Protein AF-A0A6P0PES8-F1 (afdb_monomer_lite)

Foldseek 3Di:
DDDPVVVVPVVPPDPDPPPVVPLAEAEEEEEPPDPPVVVVVVPDDPSYHYDYFAQQDDQLVVLLVVLLVAAQHAYYHYHADADVQWTDGRPDIDGPVCVVVSVVSVVSNVRRHHPND

Secondary structure (DSSP, 8-state):
-----GGGTGGG-S---------PEEEEEEETTSTTHHHHHHTS-TTEEEEEEPTTSBHHHHHHHHHTT-SSEEEEEEE--EETTEEEEBTEEEETTTGGGGHHHHHHHHHTB-TT-

Structure (mmCIF, N/CA/C/O backbone):
data_AF-A0A6P0PES8-F1
#
_entry.id   AF-A0A6P0PES8-F1
#
loop_
_atom_site.group_PDB
_atom_site.id
_atom_site.type_symbol
_atom_site.label_atom_id
_atom_site.label_alt_id
_atom_site.label_comp_id
_atom_site.label_asym_id
_atom_site.label_entity_id
_atom_site.label_seq_id
_atom_site.pdbx_PDB_ins_code
_atom_site.Cartn_x
_atom_site.Cartn_y
_atom_site.Cartn_z
_atom_site.occupancy
_atom_site.B_iso_or_equiv
_atom_site.auth_seq_id
_atom_site.auth_comp_id
_atom_site.auth_asym_id
_atom_site.auth_atom_id
_atom_site.pdbx_PDB_model_num
ATOM 1 N N . MET A 1 1 ? -49.327 -5.145 39.847 1.00 41.97 1 MET A N 1
ATOM 2 C CA . MET A 1 1 ? -48.168 -5.945 40.283 1.00 41.97 1 MET A CA 1
ATOM 3 C C . MET A 1 1 ? -47.120 -5.751 39.204 1.00 41.97 1 MET A C 1
ATOM 5 O O . MET A 1 1 ? -47.315 -6.223 38.096 1.00 41.97 1 MET A O 1
ATOM 9 N N . ALA A 1 2 ? -46.174 -4.852 39.463 1.00 41.19 2 ALA A N 1
ATOM 10 C CA . ALA A 1 2 ? -45.127 -4.469 38.525 1.00 41.19 2 ALA A CA 1
ATOM 11 C C . ALA A 1 2 ? -43.889 -5.350 38.736 1.00 41.19 2 ALA A C 1
ATOM 13 O O . ALA A 1 2 ? -43.705 -5.879 39.831 1.00 41.19 2 ALA A O 1
ATOM 14 N N . MET A 1 3 ? -43.049 -5.386 37.700 1.00 37.94 3 MET A N 1
ATOM 15 C CA . MET A 1 3 ? -41.703 -5.963 37.619 1.00 37.94 3 MET A CA 1
ATOM 16 C C . MET A 1 3 ? -41.584 -7.471 37.366 1.00 37.94 3 MET A C 1
ATOM 18 O O . MET A 1 3 ? -41.146 -8.213 38.231 1.00 37.94 3 MET A O 1
ATOM 22 N N . ASP A 1 4 ? -41.740 -7.846 36.093 1.00 54.31 4 ASP A N 1
ATOM 23 C CA . ASP A 1 4 ? -40.831 -8.806 35.444 1.00 54.31 4 ASP A CA 1
ATOM 24 C C . ASP A 1 4 ? -39.755 -8.031 34.662 1.00 54.31 4 ASP A C 1
ATOM 26 O O . ASP A 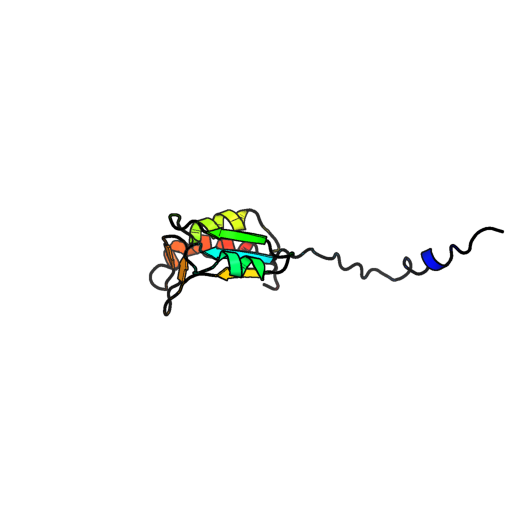1 4 ? -39.628 -8.123 33.446 1.00 54.31 4 ASP A O 1
ATOM 30 N N . ASN A 1 5 ? -38.980 -7.211 35.381 1.00 45.41 5 ASN A N 1
ATOM 31 C CA . ASN A 1 5 ? -37.800 -6.515 34.843 1.00 45.41 5 ASN A CA 1
ATOM 32 C C . ASN A 1 5 ? -36.498 -7.274 35.176 1.00 45.41 5 ASN A C 1
ATOM 34 O O . ASN A 1 5 ? -35.417 -6.692 35.234 1.00 45.41 5 ASN A O 1
ATOM 38 N N . LEU A 1 6 ? -36.616 -8.579 35.449 1.00 42.91 6 LEU A N 1
ATOM 39 C CA . LEU A 1 6 ? -35.545 -9.410 36.003 1.00 42.91 6 LEU A CA 1
ATOM 40 C C . LEU A 1 6 ? -34.542 -9.897 34.940 1.00 42.91 6 LEU A C 1
ATOM 42 O O . LEU A 1 6 ? -33.405 -10.197 35.277 1.00 42.91 6 LEU A O 1
ATOM 46 N N . LEU A 1 7 ? -34.910 -9.876 33.654 1.00 44.78 7 LEU A N 1
ATOM 47 C CA . LEU A 1 7 ? -33.997 -10.199 32.545 1.00 44.78 7 LEU A CA 1
ATOM 48 C C . LEU A 1 7 ? -32.949 -9.104 32.270 1.00 44.78 7 LEU A C 1
ATOM 50 O O . LEU A 1 7 ? -31.939 -9.375 31.630 1.00 44.78 7 LEU A O 1
ATOM 54 N N . LEU A 1 8 ? -33.155 -7.874 32.757 1.00 46.47 8 LEU A N 1
ATOM 55 C CA . LEU A 1 8 ? -32.246 -6.749 32.492 1.00 46.47 8 LEU A CA 1
ATOM 56 C C . LEU A 1 8 ? -31.079 -6.634 33.488 1.00 46.47 8 LEU A C 1
ATOM 58 O O . LEU A 1 8 ? -30.158 -5.861 33.241 1.00 46.47 8 LEU A O 1
ATOM 62 N N . ILE A 1 9 ? -31.087 -7.385 34.595 1.00 43.53 9 ILE A N 1
ATOM 63 C CA . ILE A 1 9 ? -30.123 -7.195 35.697 1.00 43.53 9 ILE A CA 1
ATOM 64 C C . ILE A 1 9 ? -28.995 -8.247 35.677 1.00 43.53 9 ILE A C 1
ATOM 66 O O . ILE A 1 9 ? -27.906 -7.984 36.183 1.00 43.53 9 ILE A O 1
ATOM 70 N N . GLU A 1 10 ? -29.173 -9.399 35.020 1.00 47.16 10 GLU A N 1
ATOM 71 C CA . GLU A 1 10 ? -28.127 -10.440 34.968 1.00 47.16 10 GLU A CA 1
ATOM 72 C C . GLU A 1 10 ? -26.927 -10.090 34.064 1.00 47.16 10 GLU A C 1
ATOM 74 O O . GLU A 1 10 ? -25.851 -10.657 34.235 1.00 47.16 10 GLU A O 1
ATOM 79 N N . LEU A 1 11 ? -27.046 -9.108 33.161 1.00 50.09 11 LEU A N 1
ATOM 80 C CA . LEU A 1 11 ? -25.965 -8.744 32.228 1.00 50.09 11 LEU A CA 1
ATOM 81 C C . LEU A 1 11 ? -24.970 -7.693 32.756 1.00 50.09 11 LEU A C 1
ATOM 83 O O . LEU A 1 11 ? -24.012 -7.371 32.057 1.00 50.09 11 LEU A O 1
ATOM 87 N N . ILE A 1 12 ? -25.147 -7.165 33.974 1.00 50.69 12 ILE A N 1
ATOM 88 C CA . ILE A 1 12 ? -24.259 -6.127 34.543 1.00 50.69 12 ILE A CA 1
ATOM 89 C C . ILE A 1 12 ? -23.303 -6.626 35.639 1.00 50.69 12 ILE A C 1
ATOM 91 O O . ILE A 1 12 ? -22.452 -5.859 36.080 1.00 50.69 12 ILE A O 1
ATOM 95 N N . ASN A 1 13 ? -23.369 -7.904 36.039 1.00 47.12 13 ASN A N 1
ATOM 96 C CA . ASN A 1 13 ? -22.594 -8.433 37.175 1.00 47.12 13 ASN A CA 1
ATOM 97 C C . ASN A 1 13 ? -21.487 -9.447 36.827 1.00 47.12 13 ASN A C 1
ATOM 99 O O . ASN A 1 13 ? -20.993 -10.149 37.710 1.00 47.12 13 ASN A O 1
ATOM 103 N N . THR A 1 14 ? -21.024 -9.496 35.577 1.00 42.88 14 THR A N 1
ATOM 104 C CA . THR A 1 14 ? -19.770 -10.191 35.239 1.00 42.88 14 THR A CA 1
ATOM 105 C C . THR A 1 14 ? -18.606 -9.198 35.180 1.00 42.88 14 THR A C 1
ATOM 107 O O . THR A 1 14 ? -18.745 -8.169 34.513 1.00 42.88 14 THR A O 1
ATOM 110 N N . PRO A 1 15 ? -17.452 -9.473 35.825 1.00 43.47 15 PRO A N 1
ATOM 111 C CA . PRO A 1 15 ? -16.284 -8.603 35.727 1.00 43.47 15 PRO A CA 1
ATOM 112 C C . PRO A 1 15 ? -15.877 -8.460 34.257 1.00 43.47 15 PRO A C 1
ATOM 114 O O . PRO A 1 15 ? -15.871 -9.436 33.508 1.00 43.47 15 PRO A O 1
ATOM 117 N N . LEU A 1 16 ? -15.592 -7.218 33.859 1.00 48.78 16 LEU A N 1
ATOM 118 C CA . LEU A 1 16 ? -15.382 -6.773 32.485 1.00 48.78 16 LEU A CA 1
ATOM 119 C C . LEU A 1 16 ? -14.614 -7.787 31.616 1.00 48.78 16 LEU A C 1
ATOM 121 O O . LEU A 1 16 ? -13.394 -7.902 31.690 1.00 48.78 16 LEU A O 1
ATOM 125 N N . LYS A 1 17 ? -15.328 -8.403 30.675 1.00 39.66 17 LYS A N 1
ATOM 126 C CA . LYS A 1 17 ? -14.838 -8.549 29.299 1.00 39.66 17 LYS A CA 1
ATOM 127 C C . LYS A 1 17 ? -15.745 -7.777 28.349 1.00 39.66 17 LYS A C 1
ATOM 129 O O . LYS A 1 17 ? -16.126 -8.257 27.293 1.00 39.66 17 LYS A O 1
ATOM 134 N N . SER A 1 18 ? -16.012 -6.519 28.696 1.00 42.91 18 SER A N 1
ATOM 135 C CA . SER A 1 18 ? -15.907 -5.511 27.650 1.00 42.91 18 SER A CA 1
ATOM 136 C C . SER A 1 18 ? -14.409 -5.362 27.402 1.00 42.91 18 SER A C 1
ATOM 138 O O . SER A 1 18 ? -13.758 -4.462 27.927 1.00 42.91 18 SER A O 1
ATOM 140 N N . SER A 1 19 ? -13.822 -6.321 26.675 1.00 45.75 19 SER A N 1
ATOM 141 C CA . SER A 1 19 ? -12.718 -5.934 25.813 1.00 45.75 19 SER A CA 1
ATOM 142 C C . SER A 1 19 ? -13.332 -4.805 25.015 1.00 45.75 19 SER A C 1
ATOM 144 O O . SER A 1 19 ? -14.307 -5.055 24.307 1.00 45.75 19 SER A O 1
ATOM 146 N N . THR A 1 20 ? -12.877 -3.569 25.223 1.00 47.28 20 THR A N 1
ATOM 147 C CA . THR A 1 20 ? -13.097 -2.495 24.263 1.00 47.28 20 THR A CA 1
ATOM 148 C C . THR A 1 20 ? -13.051 -3.170 22.905 1.00 47.28 20 THR A C 1
ATOM 150 O O . THR A 1 20 ? -12.019 -3.769 22.590 1.00 47.28 20 THR A O 1
ATOM 153 N N . ILE A 1 21 ? -14.164 -3.221 22.166 1.00 57.50 21 ILE A N 1
ATOM 154 C CA . ILE A 1 21 ? -14.081 -3.624 20.769 1.00 57.50 21 ILE A CA 1
ATOM 155 C C . ILE A 1 21 ? -13.284 -2.475 20.172 1.00 57.50 21 ILE A C 1
ATOM 157 O O . ILE A 1 21 ? -13.836 -1.430 19.838 1.00 57.50 21 ILE A O 1
ATOM 161 N N . MET A 1 22 ? -11.955 -2.593 20.228 1.00 56.28 22 MET A N 1
ATOM 162 C CA . MET A 1 22 ? -11.055 -1.722 19.516 1.00 56.28 22 MET A CA 1
ATOM 163 C C . MET A 1 22 ? -11.501 -1.935 18.090 1.00 56.28 22 MET A C 1
ATOM 165 O O . MET A 1 22 ? -11.379 -3.039 17.564 1.00 56.28 22 MET A O 1
ATOM 169 N N . ASN A 1 23 ? -12.163 -0.927 17.535 1.00 64.06 23 ASN A N 1
ATOM 170 C CA . ASN A 1 23 ? -12.574 -0.956 16.151 1.00 64.06 23 ASN A CA 1
ATOM 171 C C . ASN A 1 23 ? -11.288 -0.794 15.343 1.00 64.06 23 ASN A C 1
ATOM 173 O O . ASN A 1 23 ? -10.884 0.313 14.982 1.00 64.06 23 ASN A O 1
ATOM 177 N N . LEU A 1 24 ? -10.579 -1.911 15.233 1.00 68.81 24 LEU A N 1
ATOM 178 C CA . LEU A 1 24 ? -9.295 -2.037 14.597 1.00 68.81 24 LEU A CA 1
ATOM 179 C C . LEU A 1 24 ? -9.470 -1.632 13.141 1.00 68.81 24 LEU A C 1
ATOM 181 O O . LEU A 1 24 ? -10.399 -2.047 12.451 1.00 68.81 24 LEU A O 1
ATOM 185 N N . THR A 1 25 ? -8.630 -0.700 12.714 1.00 88.75 25 THR A N 1
ATOM 186 C CA . THR A 1 25 ? -8.773 -0.097 11.398 1.00 88.75 25 THR A CA 1
ATOM 187 C C . THR A 1 25 ? -8.010 -0.952 10.394 1.00 88.75 25 THR A C 1
ATOM 189 O O . THR A 1 25 ? -6.789 -1.049 10.493 1.00 88.75 25 THR A O 1
ATOM 192 N N . LYS A 1 26 ? -8.720 -1.548 9.430 1.00 93.62 26 LYS A N 1
ATOM 193 C CA . LYS A 1 26 ? -8.136 -2.222 8.261 1.00 93.62 26 LYS A CA 1
ATOM 194 C C . LYS A 1 26 ? -8.053 -1.237 7.106 1.00 93.62 26 LYS A C 1
ATOM 196 O O . LYS A 1 26 ? -9.058 -0.616 6.746 1.00 93.62 26 LYS A O 1
ATOM 201 N N . LEU A 1 27 ? -6.870 -1.073 6.526 1.00 95.88 27 LEU A N 1
ATOM 202 C CA . LEU A 1 27 ? -6.639 -0.148 5.419 1.00 95.88 27 LEU A CA 1
ATOM 203 C C . LEU A 1 27 ? -6.265 -0.921 4.159 1.00 95.88 27 LEU A C 1
ATOM 205 O O . LEU A 1 27 ? -5.343 -1.732 4.173 1.00 95.88 27 LEU A O 1
ATOM 209 N N . LEU A 1 28 ? -6.941 -0.631 3.052 1.00 97.00 28 LEU A N 1
ATOM 210 C CA . LEU A 1 28 ? -6.602 -1.156 1.734 1.00 97.00 28 LEU A CA 1
ATOM 211 C C . LEU A 1 28 ? -6.187 -0.012 0.814 1.00 97.00 28 LEU A C 1
ATOM 213 O O . LEU A 1 28 ? -6.970 0.894 0.549 1.00 97.00 28 LEU A O 1
ATOM 217 N N . PHE A 1 29 ? -4.985 -0.096 0.261 1.00 97.88 29 PHE A N 1
ATOM 218 C CA . PHE A 1 29 ? -4.531 0.736 -0.844 1.00 97.88 29 PHE A CA 1
ATOM 219 C C . PHE A 1 29 ? -4.606 -0.067 -2.136 1.00 97.88 29 PHE A C 1
ATOM 221 O O . PHE A 1 29 ? -4.015 -1.140 -2.241 1.00 97.88 29 PHE A O 1
ATOM 228 N N . ILE A 1 30 ? -5.312 0.449 -3.136 1.00 98.12 30 ILE A N 1
ATOM 229 C CA . ILE A 1 30 ? -5.423 -0.194 -4.443 1.00 98.12 30 ILE A CA 1
ATOM 230 C C . ILE A 1 30 ? -4.951 0.748 -5.544 1.00 98.12 30 ILE A C 1
ATOM 232 O O . ILE A 1 30 ? -5.407 1.889 -5.655 1.00 98.12 30 ILE A O 1
ATOM 236 N N . ASP A 1 31 ? -4.006 0.279 -6.352 1.00 98.06 31 ASP A N 1
ATOM 237 C CA . ASP A 1 31 ? -3.548 1.006 -7.527 1.00 98.06 31 ASP A CA 1
ATOM 238 C C . ASP A 1 31 ? -4.642 1.001 -8.599 1.00 98.06 31 ASP A C 1
ATOM 240 O O . ASP A 1 31 ? -5.118 -0.051 -9.022 1.00 98.06 31 ASP A O 1
ATOM 244 N N . SER A 1 32 ? -5.035 2.190 -9.059 1.00 97.12 32 SER A N 1
ATOM 245 C CA . SER A 1 32 ? -6.043 2.350 -10.115 1.00 97.12 32 SER A CA 1
ATOM 246 C C . SER A 1 32 ? -5.630 1.762 -11.469 1.00 97.12 32 SER A C 1
ATOM 248 O O . SER A 1 32 ? -6.484 1.609 -12.343 1.00 97.12 32 SER A O 1
ATOM 250 N N . LYS A 1 33 ? -4.349 1.417 -11.654 1.00 96.31 33 LYS A N 1
ATOM 251 C CA . LYS A 1 33 ? -3.852 0.692 -12.832 1.00 96.31 33 LYS A CA 1
ATOM 252 C C . LYS A 1 33 ? -4.151 -0.806 -12.794 1.00 96.31 33 LYS A C 1
ATOM 254 O O . LYS A 1 33 ? -3.984 -1.450 -13.823 1.00 96.31 33 LYS A O 1
ATOM 259 N N . VAL A 1 34 ? -4.589 -1.352 -11.656 1.00 96.81 34 VAL A N 1
ATOM 260 C CA . VAL A 1 34 ? -5.021 -2.751 -11.556 1.00 96.81 34 VAL A CA 1
ATOM 261 C C . VAL A 1 34 ? -6.302 -2.949 -12.354 1.00 96.81 34 VAL A C 1
ATOM 263 O O . VAL A 1 34 ? -7.285 -2.218 -12.198 1.00 96.81 34 VAL A O 1
ATOM 266 N N . GLU A 1 35 ? -6.298 -3.963 -13.212 1.00 96.31 35 GLU A N 1
ATOM 267 C CA . GLU A 1 35 ? -7.463 -4.314 -14.012 1.00 96.31 35 GLU A CA 1
ATOM 268 C C . GLU A 1 35 ? -8.671 -4.619 -13.115 1.00 96.31 35 GLU A C 1
ATOM 270 O O . GLU A 1 35 ? -8.568 -5.334 -12.120 1.00 96.31 35 GLU A O 1
ATOM 275 N N . ASN A 1 36 ? -9.829 -4.053 -13.462 1.00 94.81 36 ASN A N 1
ATOM 276 C CA . ASN A 1 36 ? -11.084 -4.240 -12.732 1.00 94.81 36 ASN A CA 1
ATOM 277 C C . ASN A 1 36 ? -11.003 -3.929 -11.224 1.00 94.81 36 ASN A C 1
ATOM 279 O O . ASN A 1 36 ? -11.792 -4.461 -10.445 1.00 94.81 36 ASN A O 1
ATOM 283 N N . TYR A 1 37 ? -10.121 -3.013 -10.798 1.00 95.56 37 TYR A N 1
ATOM 284 C CA . TYR A 1 37 ? -9.950 -2.665 -9.381 1.00 95.56 37 TYR A CA 1
ATOM 285 C C . TYR A 1 37 ? -11.262 -2.287 -8.670 1.00 95.56 37 TYR A C 1
ATOM 287 O O . TYR A 1 37 ? -11.423 -2.549 -7.485 1.00 95.56 37 TYR A O 1
ATOM 295 N N . ARG A 1 38 ? -12.240 -1.715 -9.386 1.00 94.88 38 ARG A N 1
ATOM 296 C CA . ARG A 1 38 ? -13.567 -1.390 -8.832 1.00 94.88 38 ARG A CA 1
ATOM 297 C C . ARG A 1 38 ? -14.376 -2.623 -8.436 1.00 94.88 38 ARG A C 1
ATOM 299 O O . ARG A 1 38 ? -15.081 -2.562 -7.440 1.00 94.88 38 ARG A O 1
ATOM 306 N N . HIS A 1 39 ? -14.269 -3.708 -9.201 1.00 95.06 39 HIS A N 1
ATOM 307 C CA . HIS A 1 39 ? -14.870 -4.989 -8.838 1.00 95.06 39 HIS A CA 1
ATOM 308 C C . HIS A 1 39 ? -14.123 -5.606 -7.656 1.00 95.06 39 HIS A C 1
ATOM 310 O O . HIS A 1 39 ? -14.739 -6.154 -6.762 1.00 95.06 39 HIS A O 1
ATOM 316 N N . LEU A 1 40 ? -12.794 -5.483 -7.593 1.00 92.88 40 LEU A N 1
ATOM 317 C CA . LEU A 1 40 ? -12.062 -5.950 -6.411 1.00 92.88 40 LEU A CA 1
ATOM 318 C C . LEU A 1 40 ? -12.550 -5.243 -5.142 1.00 92.88 40 LEU A C 1
ATOM 320 O O . LEU A 1 40 ? -12.753 -5.906 -4.139 1.00 92.88 40 LEU A O 1
ATOM 324 N N . ILE A 1 41 ? -12.810 -3.931 -5.212 1.00 93.38 41 ILE A N 1
ATOM 325 C CA . ILE A 1 41 ? -13.366 -3.148 -4.097 1.00 93.38 41 ILE A CA 1
ATOM 326 C C . ILE A 1 41 ? -14.767 -3.629 -3.684 1.00 93.38 41 ILE A C 1
ATOM 328 O O . ILE A 1 41 ? -15.076 -3.565 -2.499 1.00 93.38 41 ILE A O 1
ATOM 332 N N . SER A 1 42 ? -15.618 -4.095 -4.611 1.00 92.12 42 SER A N 1
ATOM 333 C CA . SER A 1 42 ? -16.972 -4.554 -4.250 1.00 92.12 42 SER A CA 1
ATOM 334 C C . SER A 1 42 ? -16.979 -5.835 -3.422 1.00 92.12 42 SER A C 1
ATOM 336 O O . SER A 1 42 ? -17.954 -6.079 -2.719 1.00 92.12 42 SER A O 1
ATOM 338 N N . GLU A 1 43 ? -15.897 -6.612 -3.478 1.00 91.50 43 GLU A N 1
ATOM 339 C CA . GLU A 1 43 ? -15.731 -7.856 -2.721 1.00 91.50 43 GLU A CA 1
ATOM 340 C C . GLU A 1 43 ? -15.032 -7.649 -1.364 1.00 91.50 43 GLU A C 1
ATOM 342 O O . GLU A 1 43 ? -14.771 -8.618 -0.656 1.00 91.50 43 GLU A O 1
ATOM 347 N N . ILE A 1 44 ? -14.682 -6.407 -1.006 1.00 91.31 44 ILE A N 1
ATOM 348 C CA . ILE A 1 44 ? -14.001 -6.088 0.255 1.00 91.31 44 ILE A CA 1
ATOM 349 C C . ILE A 1 44 ? -15.016 -5.907 1.386 1.00 91.31 44 ILE A C 1
ATOM 351 O O . ILE A 1 44 ? -16.065 -5.284 1.209 1.00 91.31 44 ILE A O 1
ATOM 355 N N . ASP A 1 45 ? -14.662 -6.407 2.571 1.00 87.81 45 ASP A N 1
ATOM 356 C CA . ASP A 1 45 ? -15.448 -6.260 3.792 1.00 87.81 45 ASP A CA 1
ATOM 357 C C . ASP A 1 45 ? -15.758 -4.787 4.113 1.00 87.81 45 ASP A C 1
ATOM 359 O O . ASP A 1 45 ? -14.918 -3.892 3.978 1.00 87.81 45 ASP A O 1
ATOM 363 N N . LEU A 1 46 ? -16.973 -4.534 4.611 1.00 84.44 46 LEU A N 1
ATOM 364 C CA . LEU A 1 46 ? -17.458 -3.188 4.953 1.00 84.44 46 LEU A CA 1
ATOM 365 C C . LEU A 1 46 ? -16.649 -2.499 6.068 1.00 84.44 46 LEU A C 1
ATOM 367 O O . LEU A 1 46 ? -16.789 -1.292 6.267 1.00 84.44 46 LEU A O 1
ATOM 371 N N . ASP A 1 47 ? -15.833 -3.249 6.807 1.00 89.06 47 ASP A N 1
ATOM 372 C CA . ASP A 1 47 ? -14.967 -2.743 7.874 1.00 89.06 47 ASP A CA 1
ATOM 373 C C . ASP A 1 47 ? -13.599 -2.243 7.368 1.00 89.06 47 ASP A C 1
ATOM 375 O O . ASP A 1 47 ? -12.815 -1.692 8.144 1.00 89.06 47 ASP A O 1
ATOM 379 N N . THR A 1 48 ? -13.315 -2.383 6.070 1.00 93.44 48 THR A N 1
ATOM 380 C CA . THR A 1 48 ? -12.042 -1.985 5.468 1.00 93.44 48 THR A CA 1
ATOM 381 C C . THR A 1 48 ? -12.148 -0.624 4.795 1.00 93.44 48 THR A C 1
ATOM 383 O O . THR A 1 48 ? -12.958 -0.389 3.894 1.00 93.44 48 THR A O 1
ATOM 386 N N . LYS A 1 49 ? -11.269 0.299 5.187 1.00 95.06 49 LYS A N 1
ATOM 387 C CA . LYS A 1 49 ? -11.177 1.614 4.557 1.00 95.06 49 LYS A CA 1
ATOM 388 C C . LYS A 1 49 ? -10.287 1.547 3.322 1.00 95.06 49 LYS A C 1
ATOM 390 O O . LYS A 1 49 ? -9.101 1.240 3.412 1.00 95.06 49 LYS A O 1
ATOM 395 N N . VAL A 1 50 ? -10.865 1.878 2.170 1.00 96.56 50 VAL A N 1
ATOM 396 C CA . VAL A 1 50 ? -10.197 1.781 0.868 1.00 96.56 50 VAL A CA 1
ATOM 397 C C . VAL A 1 50 ? -9.671 3.139 0.398 1.00 96.56 50 VAL A C 1
ATOM 399 O O . VAL A 1 50 ? -10.398 4.133 0.385 1.00 96.56 50 VAL A O 1
ATOM 402 N N . PHE A 1 51 ? -8.426 3.157 -0.073 1.00 97.56 51 PHE A N 1
ATOM 403 C CA . PHE A 1 51 ? -7.773 4.274 -0.749 1.00 97.56 51 PHE A CA 1
ATOM 404 C C . PHE A 1 51 ? -7.367 3.878 -2.165 1.00 97.56 51 PHE A C 1
ATOM 406 O O . PHE A 1 51 ? -6.719 2.855 -2.379 1.00 97.56 51 PHE A O 1
ATOM 413 N N . ILE A 1 52 ? -7.704 4.723 -3.138 1.00 97.94 52 ILE A N 1
ATOM 414 C CA . ILE A 1 52 ? -7.327 4.517 -4.538 1.00 97.94 52 ILE A CA 1
ATOM 415 C C . ILE A 1 52 ? -6.086 5.356 -4.840 1.00 97.94 52 ILE A C 1
ATOM 417 O O . ILE A 1 52 ? -6.146 6.589 -4.795 1.00 97.94 52 ILE A O 1
ATOM 421 N N . LEU A 1 53 ? -4.982 4.696 -5.194 1.00 98.25 53 LEU A N 1
ATOM 422 C CA . LEU A 1 53 ? -3.763 5.382 -5.612 1.00 98.25 53 LEU A CA 1
ATOM 423 C C . LEU A 1 53 ? -3.960 5.983 -7.002 1.00 98.25 53 LEU A C 1
ATOM 425 O O . LEU A 1 53 ? -4.359 5.306 -7.959 1.00 98.25 53 LEU A O 1
ATOM 429 N N . GLN A 1 54 ? -3.658 7.272 -7.110 1.00 97.75 54 GLN A N 1
ATOM 430 C CA . GLN A 1 54 ? -3.745 8.001 -8.363 1.00 97.75 54 GLN A CA 1
ATOM 431 C C . GLN A 1 54 ? -2.622 7.554 -9.307 1.00 97.75 54 GLN A C 1
ATOM 433 O O . GLN A 1 54 ? -1.457 7.493 -8.897 1.00 97.75 54 GLN A O 1
ATOM 438 N N . PRO A 1 55 ? -2.933 7.297 -10.591 1.00 95.62 55 PRO A N 1
ATOM 439 C CA . PRO A 1 55 ? -2.017 6.623 -11.512 1.00 95.62 55 PRO A CA 1
ATOM 440 C C . PRO A 1 55 ? -0.805 7.483 -11.899 1.00 95.62 55 PRO A C 1
ATOM 442 O O . PRO A 1 55 ? 0.213 6.951 -12.346 1.00 95.62 55 PRO A O 1
ATOM 445 N N . ASN A 1 56 ? -0.922 8.804 -11.731 1.00 96.19 56 ASN A N 1
ATOM 446 C CA . ASN A 1 56 ? 0.090 9.800 -12.088 1.00 96.19 56 ASN A CA 1
ATOM 447 C C . ASN A 1 56 ? 0.855 10.345 -10.873 1.00 96.19 56 ASN A C 1
ATOM 449 O O . ASN A 1 56 ? 1.746 11.171 -11.048 1.00 96.19 56 ASN A O 1
ATOM 453 N N . GLY A 1 57 ? 0.501 9.923 -9.658 1.00 96.31 57 GLY A N 1
ATOM 454 C CA . GLY A 1 57 ? 1.200 10.314 -8.439 1.00 96.31 57 GLY A CA 1
ATOM 455 C C . GLY A 1 57 ? 2.201 9.250 -8.004 1.00 96.31 57 GLY A C 1
ATOM 456 O O . GLY A 1 57 ? 2.046 8.071 -8.333 1.00 96.31 57 GLY A O 1
ATOM 457 N N . ASN A 1 58 ? 3.192 9.654 -7.208 1.00 97.50 58 ASN A N 1
ATOM 458 C CA . ASN A 1 58 ? 4.075 8.703 -6.541 1.00 97.50 58 ASN A CA 1
ATOM 459 C C . ASN A 1 58 ? 3.237 7.915 -5.522 1.00 97.50 58 ASN A C 1
ATOM 461 O O . ASN A 1 58 ? 2.741 8.483 -4.549 1.00 97.50 58 ASN A O 1
ATOM 465 N N . GLY A 1 59 ? 2.994 6.632 -5.784 1.00 97.81 59 GLY A N 1
ATOM 466 C CA . GLY A 1 59 ? 2.122 5.811 -4.947 1.00 97.81 59 GLY A CA 1
ATOM 467 C C . GLY A 1 59 ? 2.716 5.532 -3.569 1.00 97.81 59 GLY A C 1
ATOM 468 O O . GLY A 1 59 ? 1.968 5.437 -2.602 1.00 97.81 59 GLY A O 1
ATOM 469 N N . ILE A 1 60 ? 4.045 5.489 -3.452 1.00 97.81 60 ILE A N 1
ATOM 470 C CA . ILE A 1 60 ? 4.720 5.278 -2.168 1.00 97.81 60 ILE A CA 1
ATOM 471 C C . ILE A 1 60 ? 4.446 6.462 -1.224 1.00 97.81 60 ILE A C 1
ATOM 473 O O . ILE A 1 60 ? 4.067 6.279 -0.064 1.00 97.81 60 ILE A O 1
ATOM 477 N N . ASN A 1 61 ? 4.562 7.681 -1.752 1.00 96.94 61 ASN A N 1
ATOM 478 C CA . ASN A 1 61 ? 4.273 8.906 -1.007 1.00 96.94 61 ASN A CA 1
ATOM 479 C C . ASN A 1 61 ? 2.784 9.029 -0.675 1.00 96.94 61 ASN A C 1
ATOM 481 O O . ASN A 1 61 ? 2.452 9.329 0.464 1.00 96.94 61 ASN A O 1
ATOM 485 N N . GLN A 1 62 ? 1.889 8.707 -1.615 1.00 97.81 62 GLN A N 1
ATOM 486 C CA . GLN A 1 62 ? 0.443 8.702 -1.355 1.00 97.81 62 GLN A CA 1
ATOM 487 C C . GLN A 1 62 ? 0.067 7.773 -0.193 1.00 97.81 62 GLN A C 1
ATOM 489 O O . GLN A 1 62 ? -0.757 8.143 0.644 1.00 97.81 62 GLN A O 1
ATOM 494 N N . ILE A 1 63 ? 0.662 6.577 -0.114 1.00 97.88 63 ILE A N 1
ATOM 495 C CA . ILE A 1 63 ? 0.440 5.672 1.021 1.00 97.88 63 ILE A CA 1
ATOM 496 C C . ILE A 1 63 ? 0.947 6.329 2.309 1.00 97.88 63 ILE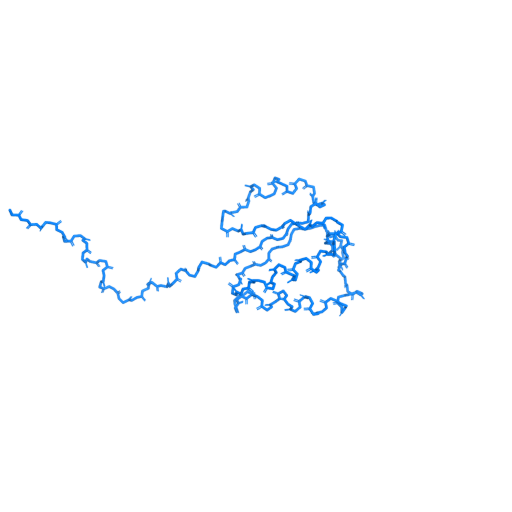 A C 1
ATOM 498 O O . ILE A 1 63 ? 0.202 6.404 3.283 1.00 97.88 63 ILE A O 1
ATOM 502 N N . ALA A 1 64 ? 2.173 6.865 2.312 1.00 96.81 64 ALA A N 1
ATOM 503 C CA . ALA A 1 64 ? 2.751 7.501 3.499 1.00 96.81 64 ALA A CA 1
ATOM 504 C C . ALA A 1 64 ? 1.914 8.691 4.006 1.00 96.81 64 ALA A C 1
ATOM 506 O O . ALA A 1 64 ? 1.665 8.801 5.206 1.00 96.81 64 ALA A O 1
ATOM 507 N N . GLU A 1 65 ? 1.437 9.542 3.097 1.00 95.88 65 GLU A N 1
ATOM 508 C CA . GLU A 1 65 ? 0.573 10.687 3.397 1.00 95.88 65 GLU A CA 1
ATOM 509 C C . GLU A 1 65 ? -0.755 10.252 4.023 1.00 95.88 65 GLU A C 1
ATOM 511 O O . GLU A 1 65 ? -1.188 10.821 5.026 1.00 95.88 65 GLU A O 1
ATOM 516 N N . ASN A 1 66 ? -1.394 9.213 3.474 1.00 95.75 66 ASN A N 1
ATOM 517 C CA . ASN A 1 66 ? -2.634 8.689 4.040 1.00 95.75 66 ASN A CA 1
ATOM 518 C C . ASN A 1 66 ? -2.394 8.086 5.426 1.00 95.75 66 ASN A C 1
ATOM 520 O O . ASN A 1 66 ? -3.113 8.439 6.361 1.00 95.75 66 ASN A O 1
ATOM 524 N N . LEU A 1 67 ? -1.369 7.240 5.569 1.00 95.44 67 LEU A N 1
ATOM 525 C CA . LEU A 1 67 ? -1.022 6.570 6.827 1.00 95.44 67 LEU A CA 1
ATOM 526 C C . LEU A 1 67 ? -0.585 7.538 7.929 1.00 95.44 67 LEU A C 1
ATOM 528 O O . LEU A 1 67 ? -0.779 7.236 9.102 1.00 95.44 67 LEU A O 1
ATOM 532 N N . GLY A 1 68 ? -0.083 8.726 7.581 1.00 92.81 68 GLY A N 1
ATOM 533 C CA . GLY A 1 68 ? 0.212 9.791 8.545 1.00 92.81 68 GLY A CA 1
ATOM 534 C C . GLY A 1 68 ? -0.990 10.241 9.386 1.00 92.81 68 GLY A C 1
ATOM 535 O O . GLY A 1 68 ? -0.790 10.839 10.438 1.00 92.81 68 GLY A O 1
ATOM 536 N N . ASN A 1 69 ? -2.218 9.924 8.961 1.00 91.62 69 ASN A N 1
ATOM 537 C CA . ASN A 1 69 ? -3.453 10.246 9.684 1.00 91.62 69 ASN A CA 1
ATOM 538 C C . ASN A 1 69 ? -3.992 9.089 10.543 1.00 91.62 69 ASN A C 1
ATOM 540 O O . ASN A 1 69 ? -5.078 9.216 11.111 1.00 91.62 69 ASN A O 1
ATOM 544 N N . TYR A 1 70 ? -3.285 7.957 10.604 1.00 91.31 70 TYR A N 1
ATOM 545 C CA . TYR A 1 70 ? -3.736 6.760 11.310 1.00 91.31 70 TYR A CA 1
ATOM 546 C C . TYR A 1 70 ? -2.730 6.309 12.365 1.00 91.31 70 TYR A C 1
ATOM 548 O O . TYR A 1 70 ? -1.516 6.445 12.218 1.00 91.31 70 TYR A O 1
ATOM 556 N N . HIS A 1 71 ? -3.269 5.711 13.421 1.00 89.06 71 HIS A N 1
ATOM 557 C CA . HIS A 1 71 ? -2.533 5.055 14.493 1.00 89.06 71 HIS A CA 1
ATOM 558 C C . HIS A 1 71 ? -3.291 3.785 14.885 1.00 89.06 71 HIS A C 1
ATOM 560 O O . HIS A 1 71 ? -4.516 3.755 14.768 1.00 89.06 71 HIS A O 1
ATOM 566 N N . GLN A 1 72 ? -2.580 2.767 15.375 1.00 89.25 72 GLN A N 1
ATOM 567 C CA . GLN A 1 72 ? -3.173 1.489 15.796 1.00 89.25 72 GLN A CA 1
ATOM 568 C C . GLN A 1 72 ? -3.988 0.799 14.679 1.00 89.25 72 GLN A C 1
ATOM 570 O O . G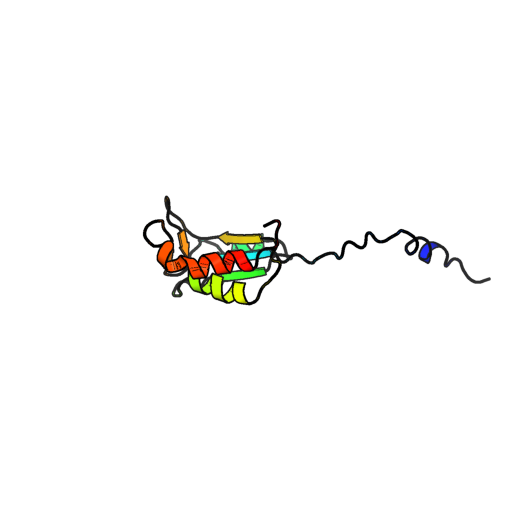LN A 1 72 ? -5.053 0.232 14.921 1.00 89.25 72 GLN A O 1
ATOM 575 N N . VAL A 1 73 ? -3.481 0.869 13.446 1.00 91.06 73 VAL A N 1
ATOM 576 C CA . VAL A 1 73 ? -3.990 0.143 12.274 1.00 91.06 73 VAL A CA 1
ATOM 577 C C . VAL A 1 73 ? -3.685 -1.341 12.445 1.00 91.06 73 VAL A C 1
ATOM 579 O O . VAL A 1 73 ? -2.568 -1.698 12.802 1.00 91.06 73 VAL A O 1
ATOM 582 N N . GLU A 1 74 ? -4.660 -2.206 12.189 1.00 91.69 74 GLU A N 1
ATOM 583 C CA . GLU A 1 74 ? -4.465 -3.658 12.285 1.00 91.69 74 GLU A CA 1
ATOM 584 C C . GLU A 1 74 ? -3.748 -4.196 11.058 1.00 91.69 74 GLU A C 1
ATOM 586 O O . GLU A 1 74 ? -2.766 -4.919 11.174 1.00 91.69 74 GLU A O 1
ATOM 591 N N . THR A 1 75 ? -4.216 -3.809 9.872 1.00 92.62 75 THR A N 1
ATOM 592 C CA . THR A 1 75 ? -3.619 -4.253 8.619 1.00 92.62 75 THR A CA 1
ATOM 593 C C . THR A 1 75 ? -3.523 -3.129 7.604 1.00 92.62 75 THR A C 1
ATOM 595 O O . THR A 1 75 ? -4.399 -2.267 7.482 1.00 92.62 75 THR A O 1
ATOM 598 N N . ILE A 1 76 ? -2.443 -3.182 6.828 1.00 94.31 76 ILE A N 1
ATOM 599 C CA . ILE A 1 76 ? -2.287 -2.433 5.587 1.00 94.31 76 ILE A CA 1
ATOM 600 C C . ILE A 1 76 ? -2.212 -3.457 4.460 1.00 94.31 76 ILE A C 1
ATOM 602 O O . ILE A 1 76 ? -1.247 -4.211 4.346 1.00 94.31 76 ILE A O 1
ATOM 606 N N . HIS A 1 77 ? -3.222 -3.466 3.604 1.00 95.00 77 HIS A N 1
ATOM 607 C CA . HIS A 1 77 ? -3.234 -4.241 2.375 1.00 95.00 77 HIS A CA 1
ATOM 608 C C . HIS A 1 77 ? -2.879 -3.338 1.198 1.00 95.00 77 HIS A C 1
ATOM 610 O O . HIS A 1 77 ? -3.334 -2.197 1.117 1.00 95.00 77 HIS A O 1
ATOM 616 N N . ILE A 1 78 ? -2.077 -3.851 0.267 1.00 96.12 78 ILE A N 1
ATOM 617 C CA . ILE A 1 78 ? -1.724 -3.155 -0.970 1.00 96.12 78 ILE A CA 1
ATOM 618 C C . ILE A 1 78 ? -2.032 -4.085 -2.141 1.00 96.12 78 ILE A C 1
ATOM 620 O O . ILE A 1 78 ? -1.487 -5.184 -2.221 1.00 96.12 78 ILE A O 1
ATOM 624 N N . ILE A 1 79 ? -2.891 -3.635 -3.052 1.00 96.81 79 ILE A N 1
ATOM 625 C CA . ILE A 1 79 ? -3.188 -4.316 -4.314 1.00 96.81 79 ILE A CA 1
ATOM 626 C C . ILE A 1 79 ? -2.619 -3.469 -5.446 1.00 96.81 79 ILE A C 1
ATOM 628 O O . ILE A 1 79 ? -3.076 -2.353 -5.696 1.00 96.81 79 ILE A O 1
ATOM 632 N N . SER A 1 80 ? -1.619 -3.996 -6.143 1.00 97.19 80 SER A N 1
ATOM 633 C CA . SER A 1 80 ? -1.018 -3.329 -7.292 1.00 97.19 80 SER A CA 1
ATOM 634 C C . SER A 1 80 ? -0.393 -4.326 -8.267 1.00 97.19 80 SER A C 1
ATOM 636 O O . SER A 1 80 ? -0.383 -5.536 -8.028 1.00 97.19 80 SER A O 1
ATOM 638 N N . HIS A 1 81 ? 0.121 -3.828 -9.391 1.00 96.94 81 HIS A N 1
ATOM 639 C CA . HIS A 1 81 ? 0.955 -4.643 -10.266 1.00 96.94 81 HIS A CA 1
ATOM 640 C C . HIS A 1 81 ? 2.355 -4.821 -9.676 1.00 96.94 81 HIS A C 1
ATOM 642 O O . HIS A 1 81 ? 2.909 -3.927 -9.035 1.00 96.94 81 HIS A O 1
ATOM 648 N N . GLY A 1 82 ? 2.970 -5.963 -9.971 1.00 95.12 82 GLY A N 1
ATOM 649 C CA . GLY A 1 82 ? 4.333 -6.262 -9.563 1.00 95.12 82 GLY A CA 1
ATOM 650 C C . GLY A 1 82 ? 5.065 -7.111 -10.590 1.00 95.12 82 GLY A C 1
ATOM 651 O O . GLY A 1 82 ? 4.467 -7.751 -11.456 1.00 95.12 82 GLY A O 1
ATOM 652 N N . ALA A 1 83 ? 6.381 -7.110 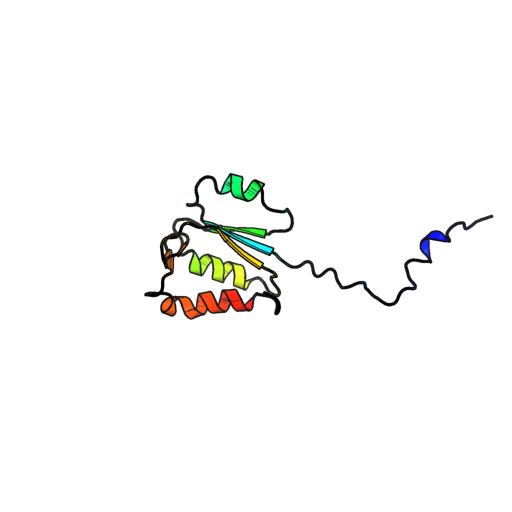-10.465 1.00 95.94 83 ALA A N 1
ATOM 653 C CA . ALA A 1 83 ? 7.286 -8.028 -11.135 1.00 95.94 83 ALA A CA 1
ATOM 654 C C . ALA A 1 83 ? 8.251 -8.602 -10.088 1.00 95.94 83 ALA A C 1
ATOM 656 O O . ALA A 1 83 ? 8.210 -8.241 -8.910 1.00 95.94 83 ALA A O 1
ATOM 657 N N . LYS A 1 84 ? 9.142 -9.511 -10.491 1.00 95.94 84 LYS A N 1
ATOM 658 C CA . LYS A 1 84 ? 10.113 -10.102 -9.561 1.00 95.94 84 LYS A CA 1
ATOM 659 C C . LYS A 1 84 ? 10.946 -9.003 -8.883 1.00 95.94 84 LYS A C 1
ATOM 661 O O . LYS A 1 84 ? 11.721 -8.319 -9.544 1.00 95.94 84 LYS A O 1
ATOM 666 N N . GLY A 1 85 ? 10.786 -8.857 -7.566 1.00 95.00 85 GLY A N 1
ATOM 667 C CA . GLY A 1 85 ? 11.502 -7.863 -6.759 1.00 95.00 85 GLY A CA 1
ATOM 668 C C . GLY A 1 85 ? 11.105 -6.408 -7.030 1.00 95.00 85 GLY A C 1
ATOM 669 O O . GLY A 1 85 ? 11.872 -5.513 -6.690 1.00 95.00 85 GLY A O 1
ATOM 670 N N . THR A 1 86 ? 9.961 -6.163 -7.674 1.00 96.50 86 THR A N 1
ATOM 671 C CA . THR A 1 86 ? 9.479 -4.813 -7.997 1.00 96.50 86 THR A CA 1
ATOM 672 C C . THR A 1 86 ? 7.986 -4.691 -7.728 1.00 96.50 86 THR A C 1
ATOM 674 O O . THR A 1 86 ? 7.201 -5.527 -8.177 1.00 96.50 86 THR A O 1
ATOM 677 N N . LEU A 1 87 ? 7.595 -3.614 -7.058 1.00 96.94 87 LEU A N 1
ATOM 678 C CA . LEU A 1 87 ? 6.207 -3.211 -6.865 1.00 96.94 87 LEU A CA 1
ATOM 679 C C . LEU A 1 87 ? 5.944 -1.926 -7.652 1.00 96.94 87 LEU A C 1
ATOM 681 O O . LEU A 1 87 ? 6.706 -0.968 -7.531 1.00 96.94 87 LEU A O 1
ATOM 685 N N . TYR A 1 88 ? 4.874 -1.891 -8.440 1.00 97.62 88 TYR A N 1
ATOM 686 C CA . TYR A 1 88 ? 4.417 -0.675 -9.109 1.00 97.62 88 TYR A CA 1
ATOM 687 C C . TYR A 1 88 ? 3.322 -0.029 -8.264 1.00 97.62 88 TYR A C 1
ATOM 689 O O . TYR A 1 88 ? 2.399 -0.717 -7.834 1.00 97.62 88 TYR A O 1
ATOM 697 N N . LEU A 1 89 ? 3.452 1.270 -7.994 1.00 97.81 89 LEU A N 1
ATOM 698 C CA . LEU A 1 89 ? 2.517 2.049 -7.181 1.00 97.81 89 LEU A CA 1
ATOM 699 C C . LEU A 1 89 ? 2.323 3.431 -7.810 1.00 97.81 89 LEU A C 1
ATOM 701 O O . LEU A 1 89 ? 3.212 4.288 -7.747 1.00 97.81 89 LEU A O 1
ATOM 705 N N . GLY A 1 90 ? 1.167 3.672 -8.423 1.00 97.06 90 GLY A N 1
ATOM 706 C CA . GLY A 1 90 ? 0.906 4.891 -9.183 1.00 97.06 90 GLY A CA 1
ATOM 707 C C . GLY A 1 90 ? 1.901 5.024 -10.340 1.00 97.06 90 GLY A C 1
ATOM 708 O O . GLY A 1 90 ? 1.979 4.152 -11.209 1.00 97.06 90 GLY A O 1
ATOM 709 N N . ASN A 1 91 ? 2.683 6.103 -10.372 1.00 97.12 91 ASN A N 1
ATOM 710 C CA . ASN A 1 91 ? 3.785 6.277 -11.331 1.00 97.12 91 ASN A CA 1
ATOM 711 C C . ASN A 1 91 ? 5.170 5.886 -10.780 1.00 97.12 91 ASN A C 1
ATOM 713 O O . ASN A 1 91 ? 6.170 6.078 -11.469 1.00 97.12 91 ASN A O 1
ATOM 717 N N . SER A 1 92 ? 5.231 5.360 -9.556 1.00 97.25 92 SER A N 1
ATOM 718 C CA . SER A 1 92 ? 6.473 4.950 -8.902 1.00 97.25 92 SER A CA 1
ATOM 719 C C . SER A 1 92 ? 6.682 3.441 -8.982 1.00 97.25 92 SER A C 1
ATOM 721 O O . SER A 1 92 ? 5.726 2.667 -9.059 1.00 97.25 92 SER A O 1
ATOM 723 N N . LEU A 1 93 ? 7.947 3.030 -8.950 1.00 96.50 93 LEU A N 1
ATOM 724 C CA . LEU A 1 93 ? 8.353 1.643 -8.765 1.00 96.50 93 LEU A CA 1
ATOM 725 C C . LEU A 1 93 ? 9.190 1.554 -7.491 1.00 96.50 93 LEU A C 1
ATOM 727 O O . LEU A 1 93 ? 10.021 2.429 -7.248 1.00 96.50 93 LEU A O 1
ATOM 731 N N . LEU A 1 94 ? 8.975 0.513 -6.697 1.00 97.19 94 LEU A N 1
ATOM 732 C CA . LEU A 1 94 ? 9.752 0.196 -5.505 1.00 97.19 94 LEU A CA 1
ATOM 733 C C . LEU A 1 94 ? 10.481 -1.125 -5.735 1.00 97.19 94 LEU A C 1
ATOM 735 O O . LEU A 1 94 ? 9.843 -2.134 -6.034 1.00 97.19 94 LEU A O 1
ATOM 739 N N . ASN A 1 95 ? 11.802 -1.128 -5.602 1.00 97.44 95 ASN A N 1
ATOM 740 C CA . ASN A 1 95 ? 12.639 -2.311 -5.770 1.00 97.44 95 ASN A CA 1
ATOM 741 C C . ASN A 1 95 ? 13.886 -2.235 -4.874 1.00 97.44 95 ASN A C 1
ATOM 743 O O . ASN A 1 95 ? 14.095 -1.260 -4.155 1.00 97.44 95 ASN A O 1
ATOM 747 N N . LEU A 1 96 ? 14.733 -3.265 -4.913 1.00 95.44 96 LEU A N 1
ATOM 748 C CA . LEU A 1 96 ? 15.955 -3.312 -4.098 1.00 95.44 96 LEU A CA 1
ATOM 749 C C . LEU A 1 96 ? 16.942 -2.178 -4.421 1.00 95.44 96 LEU A C 1
ATOM 751 O O . LEU A 1 96 ? 17.660 -1.727 -3.530 1.00 95.44 96 LEU A O 1
ATOM 755 N N . ASP A 1 97 ? 16.939 -1.684 -5.659 1.00 97.12 97 ASP A N 1
ATOM 756 C CA . ASP A 1 97 ? 17.843 -0.622 -6.100 1.00 97.12 97 ASP A CA 1
ATOM 757 C C . ASP A 1 97 ? 17.439 0.752 -5.566 1.00 97.12 97 ASP A C 1
ATOM 759 O O . ASP A 1 97 ? 18.287 1.632 -5.482 1.00 97.12 97 ASP A O 1
ATOM 763 N N . ASN A 1 98 ? 16.168 0.967 -5.208 1.00 96.81 98 ASN A N 1
ATOM 764 C CA . ASN A 1 98 ? 15.676 2.275 -4.770 1.00 96.81 98 ASN A CA 1
ATOM 765 C C . ASN A 1 98 ? 14.978 2.277 -3.404 1.00 96.81 98 ASN A C 1
ATOM 767 O O . ASN A 1 98 ? 14.613 3.346 -2.920 1.00 96.81 98 ASN A O 1
ATOM 771 N N . ILE A 1 99 ? 14.844 1.127 -2.737 1.00 95.69 99 ILE A N 1
ATOM 772 C CA . ILE A 1 99 ? 14.184 1.019 -1.425 1.00 95.69 99 ILE A CA 1
ATOM 773 C C . ILE A 1 99 ? 14.787 1.955 -0.373 1.00 95.69 99 ILE A C 1
ATOM 775 O O . ILE A 1 99 ? 14.071 2.503 0.461 1.00 95.69 99 ILE A O 1
ATOM 779 N N . HIS A 1 100 ? 16.095 2.203 -0.449 1.00 96.75 100 HIS A N 1
ATOM 780 C CA . HIS A 1 100 ? 16.795 3.117 0.448 1.00 96.75 100 HIS A CA 1
ATOM 781 C C . HIS A 1 100 ? 16.338 4.577 0.286 1.00 96.75 100 HIS A C 1
ATOM 783 O O . HIS A 1 100 ? 16.343 5.324 1.260 1.00 96.75 100 HIS A O 1
ATOM 789 N N . GLN A 1 101 ? 15.895 4.977 -0.911 1.00 97.19 101 GLN A N 1
ATOM 790 C CA . GLN A 1 101 ? 15.372 6.323 -1.186 1.00 97.19 101 GLN A CA 1
ATOM 791 C C . GLN A 1 101 ? 13.999 6.538 -0.538 1.00 97.19 101 GLN A C 1
ATOM 793 O O . GLN A 1 101 ? 13.635 7.664 -0.218 1.00 97.19 101 GLN A O 1
ATOM 798 N N . TYR A 1 102 ? 13.260 5.450 -0.313 1.00 96.19 102 TYR A N 1
ATOM 799 C CA . TYR A 1 102 ? 11.925 5.449 0.284 1.00 96.19 102 TYR A CA 1
ATOM 800 C C . TYR A 1 102 ? 11.917 4.970 1.739 1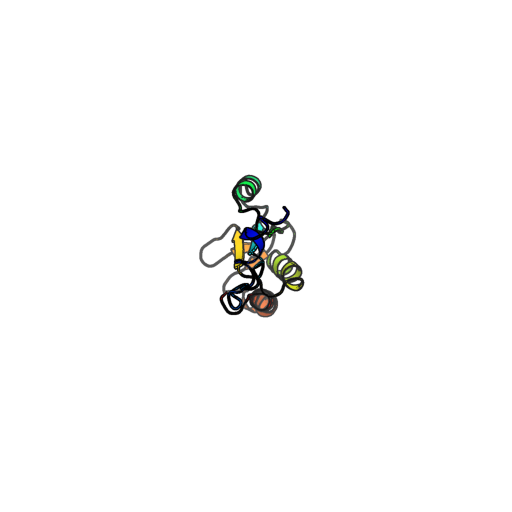.00 96.19 102 TYR A C 1
ATOM 802 O O . TYR A 1 102 ? 10.849 4.732 2.302 1.00 96.19 102 TYR A O 1
ATOM 810 N N . ALA A 1 103 ? 13.087 4.822 2.365 1.00 94.50 103 ALA A N 1
ATOM 811 C CA . ALA A 1 103 ? 13.207 4.241 3.699 1.00 94.50 103 ALA A CA 1
ATOM 812 C C . ALA A 1 103 ? 12.382 4.998 4.752 1.00 94.50 103 ALA A C 1
ATOM 814 O O . ALA A 1 103 ? 11.795 4.368 5.627 1.00 94.50 103 ALA A O 1
ATOM 815 N N . GLU A 1 104 ? 12.312 6.328 4.665 1.00 93.81 104 GLU A N 1
ATOM 816 C CA . GLU A 1 104 ? 11.501 7.144 5.573 1.00 93.81 104 GLU A CA 1
ATOM 817 C C . GLU A 1 104 ? 10.000 6.916 5.357 1.00 93.81 104 GLU A C 1
ATOM 819 O O . GLU A 1 104 ? 9.274 6.656 6.317 1.00 93.81 104 GLU A O 1
ATOM 824 N N . SER A 1 105 ? 9.539 6.932 4.101 1.00 94.94 105 SER A N 1
ATOM 825 C CA . SER A 1 105 ? 8.145 6.647 3.748 1.00 94.94 105 SER A CA 1
ATOM 826 C C . SER A 1 105 ? 7.728 5.251 4.215 1.00 94.94 105 SER A C 1
ATOM 828 O O . SER A 1 105 ? 6.683 5.103 4.836 1.00 94.94 105 SER A O 1
ATOM 830 N N . ILE A 1 106 ? 8.564 4.236 3.992 1.00 93.38 106 ILE A N 1
ATOM 831 C CA . ILE A 1 106 ? 8.286 2.850 4.398 1.00 93.38 106 ILE A CA 1
ATOM 832 C C . ILE A 1 106 ? 8.287 2.713 5.925 1.00 93.38 106 ILE A C 1
ATOM 834 O O . ILE A 1 106 ? 7.411 2.058 6.487 1.00 93.38 106 ILE A O 1
ATOM 838 N N . GLN A 1 107 ? 9.220 3.368 6.622 1.00 92.81 107 GLN A N 1
ATOM 839 C CA . GLN A 1 107 ? 9.186 3.427 8.086 1.00 92.81 107 GLN A CA 1
ATOM 840 C C . GLN A 1 107 ? 7.896 4.076 8.590 1.00 92.81 107 GLN A C 1
ATOM 842 O O . GLN A 1 107 ? 7.317 3.604 9.567 1.00 92.81 107 GLN A O 1
ATOM 847 N N . GLN A 1 108 ? 7.422 5.132 7.926 1.00 90.44 108 GLN A N 1
ATOM 848 C CA . GLN A 1 108 ? 6.155 5.773 8.265 1.00 90.44 108 GLN A CA 1
ATOM 849 C C . GLN A 1 108 ? 4.970 4.815 8.120 1.00 90.44 108 GLN A C 1
ATOM 851 O O . GLN A 1 108 ? 4.053 4.878 8.937 1.00 90.44 108 GLN A O 1
ATOM 856 N N . TRP A 1 109 ? 5.001 3.900 7.147 1.00 93.38 109 TRP A N 1
ATOM 857 C CA . TRP A 1 109 ? 3.954 2.886 7.016 1.00 93.38 109 TRP A CA 1
ATOM 858 C C . TRP A 1 109 ? 3.906 1.985 8.248 1.00 93.38 109 TRP A C 1
ATOM 860 O O . TRP A 1 109 ? 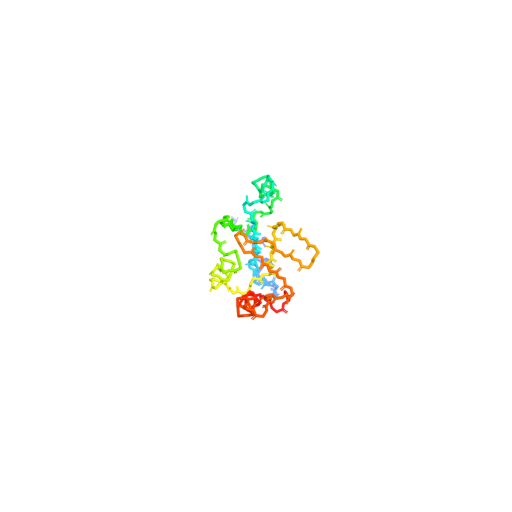2.837 1.777 8.813 1.00 93.38 109 TRP A O 1
ATOM 870 N N . GLY A 1 110 ? 5.069 1.531 8.722 1.00 92.12 110 GLY A N 1
ATOM 871 C CA . GLY A 1 110 ? 5.160 0.690 9.917 1.00 92.12 110 GLY A CA 1
ATOM 872 C C . GLY A 1 110 ? 4.721 1.391 11.207 1.00 92.12 110 GLY A C 1
ATOM 873 O O . GLY A 1 110 ? 4.146 0.756 12.081 1.00 92.12 110 GLY A O 1
ATOM 874 N N . LYS A 1 111 ? 4.926 2.709 11.334 1.00 91.62 111 LYS A N 1
ATOM 875 C CA . LYS A 1 111 ? 4.588 3.459 12.563 1.00 91.62 111 LYS A CA 1
ATOM 876 C C . LYS A 1 111 ? 3.095 3.503 12.892 1.00 91.62 111 LYS A C 1
ATOM 878 O O . LYS A 1 111 ? 2.748 3.772 14.041 1.00 91.62 111 LYS A O 1
ATOM 883 N N . CYS A 1 112 ? 2.221 3.330 11.904 1.00 89.69 112 CYS A N 1
ATOM 884 C CA . CYS A 1 112 ? 0.781 3.362 12.148 1.00 89.69 112 CYS A CA 1
ATOM 885 C C . CYS A 1 112 ? 0.219 2.004 12.587 1.00 89.69 112 CYS A C 1
ATOM 887 O O . CYS A 1 112 ? -0.890 1.980 13.121 1.00 89.69 112 CYS A O 1
ATOM 889 N N . LEU A 1 113 ? 0.969 0.911 12.396 1.00 91.00 113 LEU A N 1
ATOM 890 C CA . LEU A 1 113 ? 0.540 -0.440 12.747 1.00 91.00 113 LEU A CA 1
ATOM 891 C C . LEU A 1 113 ? 0.448 -0.616 14.268 1.00 91.00 113 LEU A C 1
ATOM 893 O O . LEU A 1 113 ? 1.218 -0.030 15.037 1.00 91.00 113 LEU A O 1
ATOM 897 N N . SER A 1 114 ? -0.527 -1.405 14.712 1.00 85.38 114 SER A N 1
ATOM 898 C CA . SER A 1 114 ? -0.580 -1.905 16.084 1.00 85.38 114 SER A CA 1
ATOM 899 C C . SER A 1 114 ? 0.562 -2.905 16.317 1.00 85.38 114 SER A C 1
ATOM 901 O O . SER A 1 114 ? 1.132 -3.447 15.378 1.00 85.38 114 SER A O 1
ATOM 903 N N . GLY A 1 115 ? 0.924 -3.149 17.581 1.00 70.69 115 GLY A N 1
ATOM 904 C CA . GLY A 1 115 ? 2.069 -4.005 17.932 1.00 70.69 115 GLY A CA 1
ATOM 905 C C . GLY A 1 115 ? 1.951 -5.480 17.520 1.00 70.69 115 GLY A C 1
ATOM 906 O O . GLY A 1 115 ? 2.930 -6.205 17.666 1.00 70.69 115 GLY A O 1
ATOM 907 N N . ASP A 1 116 ? 0.784 -5.896 17.019 1.00 63.50 116 ASP A N 1
ATOM 908 C CA . ASP A 1 116 ? 0.508 -7.247 16.519 1.00 63.50 116 ASP A CA 1
ATOM 909 C C . ASP A 1 116 ? 0.523 -7.333 14.974 1.00 63.50 116 ASP A C 1
ATOM 911 O O . ASP A 1 116 ? 0.313 -8.420 14.430 1.00 63.50 116 ASP A O 1
ATOM 915 N N . GLY A 1 117 ? 0.729 -6.204 14.278 1.00 51.47 117 GLY A N 1
ATOM 916 C CA . GLY A 1 117 ? 0.743 -6.088 12.811 1.00 51.47 117 GLY A CA 1
ATOM 917 C C . GLY A 1 117 ? 2.120 -6.195 12.163 1.00 51.47 117 GLY A C 1
ATOM 918 O O . GLY A 1 117 ? 3.145 -5.988 12.851 1.00 51.47 117 GLY A O 1
#

Sequence (117 aa):
MAMDNLLLIELINTPLKSSTIMNLTKLLFIDSKVENYRHLISEIDLDTKVFILQPNGNGINQIAENLGNYHQVETIHIISHGAKGTLYLGNSLLNLDNIHQYAESIQQWGKCLSGDG

Radius of gyration: 21.0 Å; chains: 1; bounding box: 66×21×54 Å

pLDDT: mean 84.33, std 19.7, range [37.94, 98.25]